Protein AF-A0A1U7Z582-F1 (afdb_monomer_lite)

Organism: Nelumbo nucifera (NCBI:txid4432)

Radius of gyration: 23.49 Å; chains: 1; bounding box: 42×79×48 Å

Foldseek 3Di:
DVVVVVVVVVVVVVVVVVVVVVVPPDPPLQVVLVVVVVVVVVVDAAAEAEAADVLLVVLLVVVVQWAADPPDQWRQDPNWIWGWTDGLNGTYTYTYDPDPVVCVVVVHDYDDQFFDQAPVPPDPDDGRCVPRVNVSSNVSSVVVSVVRNPDD

Secondary structure (DSSP, 8-state):
-HHHHHHHHHHHHHHHHHHHHHT----HHHHHHHHHHHHHHHH---EEEEE-SHHHHHHHHHT--EEE-SS-SEEEETTEEEEEEEETTEEEEEEE-S-THHHHTTT--B-------S-TT--SSS-THHHHHHHHHHHHHHHHHHHHHH--

Sequence (152 aa):
MAMKKIASSVVVALLSSLVVVCTSATPLKRRRSLGIIGQLNHEGPYLGLLTVYPPEEEAFFATGAFEPHPRHPFIDLSGRRFRIGKIHGKRVVYVRCGIGMTSLSNGFPVIVIRGLSDLAGGQTGRNTVQLFGPLAALNTAKVVIGFIKSLP

InterPro domains:
  IPR035994 Nucleoside phosphorylase superfamily [G3DSA:3.40.50.1580] (102-152)
  IPR035994 Nucleoside phosphorylase superfamily [SSF53167] (45-104)

Structure (mmCIF, N/CA/C/O backbone):
data_AF-A0A1U7Z582-F1
#
_entry.id   AF-A0A1U7Z582-F1
#
loop_
_atom_site.group_PDB
_atom_site.id
_atom_site.type_symbol
_atom_site.label_atom_id
_atom_site.label_alt_id
_atom_site.label_comp_id
_atom_site.label_asym_id
_atom_site.label_entity_id
_atom_site.label_seq_id
_atom_site.pdbx_PDB_ins_code
_atom_site.Cartn_x
_atom_site.Cartn_y
_atom_site.Cartn_z
_atom_site.occupancy
_atom_site.B_iso_or_equiv
_atom_site.auth_seq_id
_atom_site.auth_comp_id
_atom_site.auth_asym_id
_atom_site.auth_atom_id
_atom_site.pdbx_PDB_model_num
ATOM 1 N N . MET A 1 1 ? -8.034 64.529 22.454 1.00 56.53 1 MET A N 1
ATOM 2 C CA . MET A 1 1 ? -7.075 63.800 21.581 1.00 56.53 1 MET A CA 1
ATOM 3 C C . MET A 1 1 ? -6.833 62.349 22.028 1.00 56.53 1 MET A C 1
ATOM 5 O O . MET A 1 1 ? -6.785 61.474 21.173 1.00 56.53 1 MET A O 1
ATOM 9 N N . ALA A 1 2 ? -6.737 62.064 23.337 1.00 56.84 2 ALA A N 1
ATOM 10 C CA . ALA A 1 2 ? -6.463 60.722 23.879 1.00 56.84 2 ALA A CA 1
ATOM 11 C C . ALA A 1 2 ? -7.530 59.643 23.567 1.00 56.84 2 ALA A C 1
ATOM 13 O O . ALA A 1 2 ? -7.176 58.552 23.134 1.00 56.84 2 ALA A O 1
ATOM 14 N N . MET A 1 3 ? -8.829 59.951 23.679 1.00 52.28 3 MET A N 1
ATOM 15 C CA . MET A 1 3 ? -9.909 58.972 23.430 1.00 52.28 3 MET A CA 1
ATOM 16 C C . MET A 1 3 ? -9.948 58.438 21.986 1.00 52.28 3 MET A C 1
ATOM 18 O O . MET A 1 3 ? -10.260 57.272 21.766 1.00 52.28 3 MET A O 1
ATOM 22 N N . LYS A 1 4 ? -9.572 59.261 20.996 1.00 53.31 4 LYS A N 1
ATOM 23 C CA . LYS A 1 4 ? -9.564 58.869 19.575 1.00 53.31 4 LYS A CA 1
ATOM 24 C C . LYS A 1 4 ? -8.434 57.876 19.261 1.00 53.31 4 LYS A C 1
ATOM 26 O O . LYS A 1 4 ? -8.629 56.968 18.463 1.00 53.31 4 LYS A O 1
ATOM 31 N N . LYS A 1 5 ? -7.285 58.003 19.944 1.00 54.12 5 LYS A N 1
ATOM 32 C CA . LYS A 1 5 ? -6.171 57.039 19.858 1.00 54.12 5 LYS A CA 1
ATOM 33 C C . LYS A 1 5 ? -6.538 55.690 20.479 1.00 54.12 5 LYS A C 1
ATOM 35 O O . LYS A 1 5 ? -6.225 54.663 19.895 1.00 54.12 5 LYS A O 1
ATOM 40 N N . ILE A 1 6 ? -7.241 55.693 21.614 1.00 60.22 6 ILE A N 1
ATOM 41 C CA . ILE A 1 6 ? -7.676 54.462 22.294 1.00 60.22 6 ILE A CA 1
ATOM 42 C C . ILE A 1 6 ? -8.678 53.692 21.423 1.00 60.22 6 ILE A C 1
ATOM 44 O O . ILE A 1 6 ? -8.512 52.493 21.223 1.00 60.22 6 ILE A O 1
ATOM 48 N N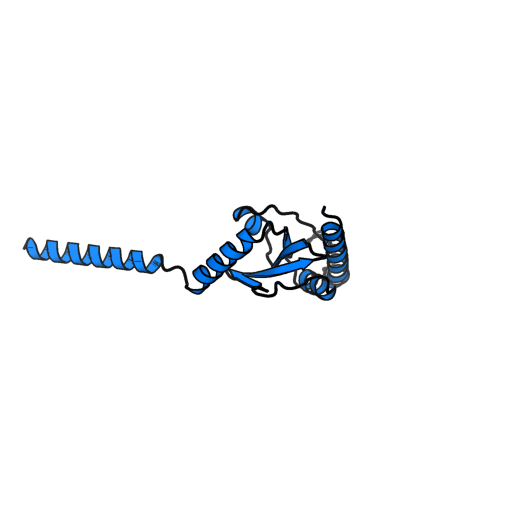 . ALA A 1 7 ? -9.655 54.385 20.829 1.00 63.69 7 ALA A N 1
ATOM 49 C CA . ALA A 1 7 ? -10.614 53.769 19.912 1.00 63.69 7 ALA A CA 1
ATOM 50 C C . ALA A 1 7 ? -9.931 53.136 18.685 1.00 63.69 7 ALA A C 1
ATOM 52 O O . ALA A 1 7 ? -10.230 51.994 18.342 1.00 63.69 7 ALA A O 1
ATOM 53 N N . SER A 1 8 ? -8.964 53.823 18.063 1.00 61.25 8 SER A N 1
ATOM 54 C CA . SER A 1 8 ? -8.201 53.257 16.941 1.00 61.25 8 SER A CA 1
ATOM 55 C C . SER A 1 8 ? -7.344 52.055 17.347 1.00 61.25 8 SER A C 1
ATOM 57 O O . SER A 1 8 ? -7.317 51.075 16.610 1.00 61.25 8 SER A O 1
ATOM 59 N N . SER A 1 9 ? -6.693 52.075 18.515 1.00 60.84 9 SER A N 1
ATOM 60 C CA . SER A 1 9 ? -5.895 50.934 18.990 1.00 60.84 9 SER A CA 1
ATOM 61 C C . SER A 1 9 ? -6.74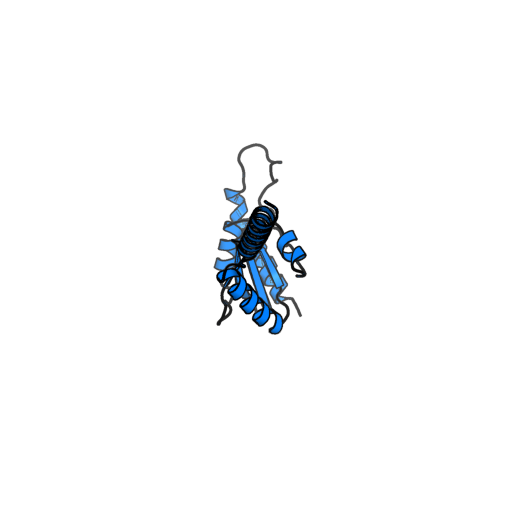8 49.701 19.291 1.00 60.84 9 SER A C 1
ATOM 63 O O . SER A 1 9 ? -6.344 48.587 18.968 1.00 60.84 9 SER A O 1
ATOM 65 N N . VAL A 1 10 ? -7.946 49.888 19.855 1.00 69.00 10 VAL A N 1
ATOM 66 C CA . VAL A 1 10 ? -8.895 48.791 20.110 1.00 69.00 10 VAL A CA 1
ATOM 67 C C . VAL A 1 10 ? -9.419 48.209 18.797 1.00 69.00 10 VAL A C 1
ATOM 69 O O . VAL A 1 10 ? -9.465 46.992 18.647 1.00 69.00 10 VAL A O 1
ATOM 72 N N . VAL A 1 11 ? -9.738 49.051 17.810 1.00 69.25 11 VAL A N 1
ATOM 73 C CA . VAL A 1 11 ? -10.172 48.595 16.479 1.00 69.25 11 VAL A CA 1
ATOM 74 C C . VAL A 1 11 ? -9.060 47.823 15.762 1.00 69.25 11 VAL A C 1
ATOM 76 O O . VAL A 1 11 ? -9.329 46.770 15.190 1.00 69.25 11 VAL A O 1
ATOM 79 N N . VAL A 1 12 ? -7.805 48.280 15.839 1.00 68.69 12 VAL A N 1
ATOM 80 C CA . VAL A 1 12 ? -6.652 47.567 15.259 1.00 68.69 12 VAL A CA 1
ATOM 81 C C . VAL A 1 12 ? -6.405 46.228 15.963 1.00 68.69 12 VAL A C 1
ATOM 83 O O . VAL A 1 12 ? -6.134 45.241 15.285 1.00 68.69 12 VAL A O 1
ATOM 86 N N . ALA A 1 13 ? -6.556 46.155 17.291 1.00 68.12 13 ALA A N 1
ATOM 87 C CA . ALA A 1 13 ? -6.433 44.908 18.053 1.00 68.12 13 ALA A CA 1
ATOM 88 C C . ALA A 1 13 ? -7.580 43.913 17.767 1.00 68.12 13 ALA A C 1
ATOM 90 O O . ALA A 1 13 ? -7.375 42.699 17.706 1.00 68.12 13 ALA A O 1
ATOM 91 N N . LEU A 1 14 ? -8.796 44.415 17.540 1.00 66.38 14 LEU A N 1
ATOM 92 C CA . LEU A 1 14 ? -9.937 43.592 17.140 1.00 66.38 14 LEU A CA 1
ATOM 93 C C . LEU A 1 14 ? -9.783 43.084 15.700 1.00 66.38 14 LEU A C 1
ATOM 95 O O . LEU A 1 14 ? -10.023 41.910 15.443 1.00 66.38 14 LEU A O 1
ATOM 99 N N . LEU A 1 15 ? -9.307 43.920 14.774 1.00 62.12 15 LEU A N 1
ATOM 100 C CA . LEU A 1 15 ? -9.023 43.511 13.396 1.00 62.12 15 LEU A CA 1
ATOM 101 C C . LEU A 1 15 ? -7.869 42.505 13.320 1.00 62.12 15 LEU A C 1
ATOM 103 O O . LEU A 1 15 ? -7.970 41.525 12.586 1.00 62.12 15 LEU A O 1
ATOM 107 N N . SER A 1 16 ? -6.797 42.696 14.094 1.00 61.91 16 SER A N 1
ATOM 108 C CA . SER A 1 16 ? -5.674 41.754 14.122 1.00 61.91 16 SER A CA 1
ATOM 109 C C . SER A 1 16 ? -6.070 40.407 14.730 1.00 61.91 16 SER A C 1
ATOM 111 O O . SER A 1 16 ? -5.709 39.369 14.176 1.00 61.91 16 SER A O 1
ATOM 113 N N . SER A 1 17 ? -6.882 40.396 15.794 1.00 59.50 17 SER A N 1
ATOM 114 C CA . SER A 1 17 ? -7.411 39.147 16.360 1.00 59.50 17 SER A CA 1
ATOM 115 C C . SER A 1 17 ? -8.371 38.430 15.401 1.00 59.50 17 SER A C 1
ATOM 117 O O . SER A 1 17 ? -8.297 37.208 15.272 1.00 59.50 17 SER A O 1
ATOM 119 N N . LEU A 1 18 ? -9.190 39.163 14.637 1.00 55.84 18 LEU A N 1
ATOM 120 C CA . LEU A 1 18 ? -10.076 38.588 13.620 1.00 55.84 18 LEU A CA 1
ATOM 121 C C . LEU A 1 18 ? -9.297 37.958 12.448 1.00 55.84 18 LEU A C 1
ATOM 123 O O . LEU A 1 18 ? -9.669 36.889 11.963 1.00 55.84 18 LEU A O 1
ATOM 127 N N . VAL A 1 19 ? -8.179 38.565 12.032 1.00 56.41 19 VAL A N 1
ATOM 128 C CA . VAL A 1 19 ? -7.286 38.008 10.996 1.00 56.41 19 VAL A CA 1
ATOM 129 C C . VAL A 1 19 ? -6.612 36.710 11.469 1.00 56.41 19 VAL A C 1
ATOM 131 O O . VAL A 1 19 ? -6.476 35.777 10.676 1.00 56.41 19 VAL A O 1
ATOM 134 N N . VAL A 1 20 ? -6.254 36.598 12.755 1.00 54.06 20 VAL A N 1
ATOM 135 C CA . VAL A 1 20 ? -5.691 35.358 13.334 1.00 54.06 20 VAL A CA 1
ATOM 136 C C . VAL A 1 20 ? -6.722 34.221 13.388 1.00 54.06 20 VAL A C 1
ATOM 138 O O . VAL A 1 20 ? -6.377 33.056 13.193 1.00 54.06 20 VAL A O 1
ATOM 141 N N . VAL A 1 21 ? -8.008 34.521 13.589 1.00 52.06 21 VAL A N 1
ATOM 142 C CA . VAL A 1 21 ? -9.063 33.490 13.592 1.00 52.06 21 VAL A CA 1
ATOM 143 C C . VAL A 1 21 ? -9.274 32.896 12.191 1.00 52.06 21 VAL A C 1
ATOM 145 O O . VAL A 1 21 ? -9.482 31.688 12.060 1.00 52.06 21 VAL A O 1
ATOM 148 N N . CYS A 1 22 ? -9.125 33.693 11.129 1.00 47.66 22 CYS A N 1
ATOM 149 C CA . CYS A 1 22 ? -9.296 33.226 9.749 1.00 47.66 22 CYS A CA 1
ATOM 150 C C . CYS A 1 22 ? -8.210 32.242 9.271 1.00 47.66 22 CYS A C 1
ATOM 152 O O . CYS A 1 22 ? -8.468 31.452 8.363 1.00 47.66 22 CYS A O 1
ATOM 154 N N . THR A 1 23 ? -7.018 32.225 9.878 1.00 50.19 23 THR A N 1
ATOM 155 C CA . THR A 1 23 ? -5.911 31.342 9.454 1.00 50.19 23 THR A CA 1
ATOM 156 C C . THR A 1 23 ? -5.940 29.948 10.088 1.00 50.19 23 THR A C 1
ATOM 158 O O . THR A 1 23 ? -5.224 29.056 9.636 1.00 50.19 23 THR A O 1
ATOM 161 N N . SER A 1 24 ? -6.802 29.709 11.083 1.00 53.56 24 SER A N 1
ATOM 162 C CA . SER A 1 24 ? -6.895 28.421 11.795 1.00 53.56 24 SER A CA 1
ATOM 163 C C . SER A 1 24 ? -8.124 27.576 11.429 1.00 53.56 24 SER A C 1
ATOM 165 O O . SER A 1 24 ? -8.342 26.500 12.000 1.00 53.56 24 SER A O 1
ATOM 167 N N . ALA A 1 25 ? -8.914 28.007 10.439 1.00 50.06 25 ALA A N 1
ATOM 168 C CA . ALA A 1 25 ? -10.057 27.247 9.950 1.00 50.06 25 ALA A CA 1
ATOM 169 C C . ALA A 1 25 ? -9.593 25.934 9.296 1.00 50.06 25 ALA A C 1
ATOM 171 O O . ALA A 1 25 ? -9.216 25.871 8.127 1.00 50.06 25 ALA A O 1
ATOM 172 N N . THR A 1 26 ? -9.627 24.846 10.067 1.00 58.59 26 THR A N 1
ATOM 173 C CA . THR A 1 26 ? -9.459 23.498 9.522 1.00 58.59 26 THR A CA 1
ATOM 174 C C . THR A 1 26 ? -10.590 23.237 8.526 1.00 58.59 26 THR A C 1
ATOM 176 O O . THR A 1 26 ? -11.757 23.298 8.920 1.00 58.59 26 THR A O 1
ATOM 179 N N . PRO A 1 27 ? -10.292 22.928 7.248 1.00 74.62 27 PRO A N 1
ATOM 180 C CA . PRO A 1 27 ? -11.334 22.676 6.262 1.00 74.62 27 PRO A CA 1
ATOM 181 C C . PRO A 1 27 ? -12.278 21.577 6.759 1.00 74.62 27 PRO A C 1
ATOM 183 O O . PRO A 1 27 ? -11.811 20.563 7.285 1.00 74.62 27 PRO A O 1
ATOM 186 N N . LEU A 1 28 ? -13.591 21.728 6.560 1.00 72.31 28 LEU A N 1
ATOM 187 C CA . LEU A 1 28 ? -14.601 20.746 6.991 1.00 72.31 28 LEU A CA 1
ATOM 188 C C . LEU A 1 28 ? -14.267 19.319 6.515 1.00 72.31 28 LEU A C 1
ATOM 190 O O . LEU A 1 28 ? -14.422 18.351 7.259 1.00 72.31 28 LEU A O 1
ATOM 194 N N . LYS A 1 29 ? -13.708 19.200 5.301 1.00 76.62 29 LYS A N 1
ATOM 195 C CA . LYS A 1 29 ? -13.190 17.939 4.748 1.00 76.62 29 LYS A CA 1
ATOM 196 C C . LYS A 1 29 ? -12.106 17.314 5.630 1.00 76.62 29 LYS A C 1
ATOM 198 O O . LYS A 1 29 ? -12.172 16.126 5.910 1.00 76.62 29 LYS A O 1
ATOM 203 N N . ARG A 1 30 ? -11.153 18.112 6.127 1.00 76.00 30 ARG A N 1
ATOM 204 C CA . ARG A 1 30 ? -10.081 17.644 7.018 1.00 76.00 30 ARG A CA 1
ATOM 205 C C . ARG A 1 30 ? -10.644 17.151 8.350 1.00 76.00 30 ARG A C 1
ATOM 207 O O . ARG A 1 30 ? -10.238 16.088 8.800 1.00 76.00 30 ARG A O 1
ATOM 214 N N . ARG A 1 31 ? -11.601 17.869 8.953 1.00 81.62 31 ARG A N 1
ATOM 215 C CA . ARG A 1 31 ? -12.266 17.424 10.195 1.00 81.62 31 ARG A CA 1
ATOM 216 C C . ARG A 1 31 ? -12.991 16.093 10.009 1.00 81.62 31 ARG A C 1
ATOM 218 O O . ARG A 1 31 ? -12.844 15.204 10.841 1.00 81.62 31 ARG A O 1
ATOM 225 N N . ARG A 1 32 ? -13.714 15.931 8.896 1.00 86.06 32 ARG A N 1
ATOM 226 C CA . ARG A 1 32 ? -14.377 14.665 8.553 1.00 86.06 32 ARG A CA 1
ATOM 227 C C . ARG A 1 32 ? -13.367 13.527 8.393 1.00 86.06 32 ARG A C 1
ATOM 229 O O . ARG A 1 32 ? -13.558 12.483 9.005 1.00 86.06 32 ARG A O 1
ATOM 236 N N . SER A 1 33 ? -12.287 13.738 7.636 1.00 84.94 33 SER A N 1
ATOM 237 C CA . SER A 1 33 ? -11.226 12.735 7.467 1.00 84.94 33 SER A CA 1
ATOM 238 C C . SER A 1 33 ? -10.603 12.336 8.808 1.00 84.94 33 SER A C 1
ATOM 240 O O . SER A 1 33 ? -10.433 11.151 9.061 1.00 84.94 33 SER A O 1
ATOM 242 N N . LEU A 1 34 ? -10.336 13.298 9.699 1.00 82.94 34 LEU A N 1
ATOM 243 C CA . LEU A 1 34 ? -9.813 13.025 11.044 1.00 82.94 34 LEU A CA 1
ATOM 244 C C . LEU A 1 34 ? -10.797 12.226 11.912 1.00 82.94 34 LEU A C 1
ATOM 246 O O . LEU A 1 34 ? -10.372 11.325 12.628 1.00 82.94 34 LEU A O 1
ATOM 250 N N . GLY A 1 35 ? -12.101 12.502 11.818 1.00 87.31 35 GLY A N 1
ATOM 251 C CA . GLY A 1 35 ? -13.128 11.721 12.514 1.00 87.31 35 GLY A CA 1
ATOM 252 C C . GLY A 1 35 ? -13.178 10.264 12.047 1.00 87.31 35 GLY A C 1
ATOM 253 O O . GLY A 1 35 ? -13.246 9.357 12.873 1.00 87.31 35 GLY A O 1
ATOM 254 N N . ILE A 1 36 ? -13.076 10.028 10.734 1.00 88.81 36 ILE A N 1
ATOM 255 C CA . ILE A 1 36 ? -13.015 8.668 10.176 1.00 88.81 36 ILE A CA 1
ATOM 256 C C . ILE A 1 36 ? -11.720 7.966 10.610 1.00 88.81 36 ILE A C 1
ATOM 258 O O . ILE A 1 36 ? -11.765 6.808 11.009 1.00 88.81 36 ILE A O 1
ATOM 262 N N . ILE A 1 37 ? -10.578 8.660 10.592 1.00 85.56 37 ILE A N 1
ATOM 263 C CA . ILE A 1 37 ? -9.300 8.110 11.077 1.00 85.56 37 ILE A CA 1
ATOM 264 C C . ILE A 1 37 ? -9.413 7.692 12.546 1.00 85.56 37 ILE A C 1
ATOM 266 O O . ILE A 1 37 ? -8.973 6.602 12.895 1.00 85.56 37 ILE A O 1
ATOM 270 N N . GLY A 1 38 ? -10.052 8.510 13.387 1.00 84.88 38 GLY A N 1
ATOM 271 C CA . GLY A 1 38 ? -10.337 8.150 14.776 1.00 84.88 38 GLY A CA 1
ATOM 272 C C . GLY A 1 38 ? -11.130 6.846 14.880 1.00 84.88 38 GLY A C 1
ATOM 273 O O . GLY A 1 38 ? -10.725 5.947 15.607 1.00 84.88 38 GLY A O 1
ATOM 274 N N . GLN A 1 39 ? -12.201 6.701 14.091 1.00 88.69 39 GLN A N 1
ATOM 275 C CA . GLN A 1 39 ? -12.993 5.463 14.045 1.00 88.69 39 GLN A CA 1
ATOM 276 C C . GLN A 1 39 ? -12.149 4.250 13.633 1.00 88.69 39 GLN A C 1
ATOM 278 O O . GLN A 1 39 ? -12.206 3.221 14.298 1.00 88.69 39 GLN A O 1
ATOM 283 N N . LEU A 1 40 ? -11.342 4.374 12.577 1.00 86.81 40 LEU A N 1
ATOM 284 C CA . LEU A 1 40 ? -10.498 3.281 12.085 1.00 86.81 40 LEU A CA 1
ATOM 285 C C . LEU A 1 40 ? -9.412 2.889 13.089 1.00 86.81 40 LEU A C 1
ATOM 287 O O . LEU A 1 40 ? -9.165 1.704 13.280 1.00 86.81 40 LEU A O 1
ATOM 291 N N . ASN A 1 41 ? -8.806 3.855 13.781 1.00 83.12 41 ASN A N 1
ATOM 292 C CA . ASN A 1 41 ? -7.789 3.579 14.798 1.00 83.12 41 ASN A CA 1
ATOM 293 C C . ASN A 1 41 ? -8.335 2.728 15.961 1.00 83.12 41 ASN A C 1
ATOM 295 O O . ASN A 1 41 ? -7.571 1.989 16.579 1.00 83.12 41 ASN A O 1
ATOM 299 N N . HIS A 1 42 ? -9.645 2.780 16.232 1.00 87.12 42 HIS A N 1
ATOM 300 C CA . HIS A 1 42 ? -10.297 1.910 17.217 1.00 87.12 42 HIS A CA 1
ATOM 301 C C . HIS A 1 42 ? -10.566 0.482 16.706 1.00 87.12 42 HIS A C 1
ATOM 303 O O . HIS A 1 42 ? -10.745 -0.421 17.518 1.00 87.12 42 HIS A O 1
ATOM 309 N N . GLU A 1 43 ? -10.581 0.243 15.390 1.00 86.62 43 GLU A N 1
ATOM 310 C CA . GLU A 1 43 ? -10.809 -1.093 14.806 1.00 86.62 43 GLU A CA 1
ATOM 311 C C . GLU A 1 43 ? -9.558 -1.993 14.850 1.00 86.62 43 GLU A C 1
ATOM 313 O O . GLU A 1 43 ? -9.644 -3.210 14.651 1.00 86.62 43 GLU A O 1
ATOM 318 N N . GLY A 1 44 ? -8.392 -1.411 15.129 1.00 75.75 44 GLY A N 1
ATOM 319 C CA . GLY A 1 44 ? -7.146 -2.126 15.374 1.00 75.75 44 GLY A CA 1
ATOM 320 C C . GLY A 1 44 ? -6.007 -1.679 14.462 1.00 75.75 44 GLY A C 1
ATOM 321 O O . GLY A 1 44 ? -6.178 -0.795 13.625 1.00 75.75 44 GLY A O 1
ATOM 322 N N . PRO A 1 45 ? -4.820 -2.288 14.609 1.00 82.19 45 PRO A N 1
ATOM 323 C CA . PRO A 1 45 ? -3.665 -1.893 13.825 1.00 82.19 45 PRO A CA 1
ATOM 324 C C . PRO A 1 45 ? -3.906 -2.185 12.343 1.00 82.19 45 PRO A C 1
ATOM 326 O O . PRO A 1 45 ? -4.469 -3.223 11.974 1.00 82.19 45 PRO A O 1
ATOM 329 N N . TYR A 1 46 ? -3.458 -1.248 11.515 1.00 84.44 46 TYR A N 1
ATOM 330 C CA . TYR A 1 46 ? -3.438 -1.353 10.066 1.00 84.44 46 TYR A CA 1
ATOM 331 C C . TYR A 1 46 ? -1.990 -1.427 9.593 1.00 84.44 46 TYR A C 1
ATOM 333 O O . TYR A 1 46 ? -1.143 -0.659 10.051 1.00 84.44 46 TYR A O 1
ATOM 341 N N . LEU A 1 47 ? -1.717 -2.317 8.641 1.00 85.88 47 LEU A N 1
ATOM 342 C CA . LEU A 1 47 ? -0.441 -2.324 7.937 1.00 85.88 47 LEU A CA 1
ATOM 343 C C . LEU A 1 47 ? -0.469 -1.280 6.812 1.00 85.88 47 LEU A C 1
ATOM 345 O O . LEU A 1 47 ? -1.348 -1.310 5.949 1.00 85.88 47 LEU A O 1
ATOM 349 N N . GLY A 1 48 ? 0.492 -0.357 6.814 1.00 81.31 48 GLY A N 1
ATOM 350 C CA . GLY A 1 48 ? 0.639 0.641 5.757 1.00 81.31 48 GLY A CA 1
ATOM 351 C C . GLY A 1 48 ? 1.328 0.065 4.519 1.00 81.31 48 GLY A C 1
ATOM 352 O O . GLY A 1 48 ? 2.468 -0.383 4.605 1.00 81.31 48 GLY A O 1
ATOM 353 N N . LEU A 1 49 ? 0.662 0.123 3.366 1.00 81.94 49 LEU A N 1
ATOM 354 C CA . LEU A 1 49 ? 1.209 -0.220 2.053 1.00 81.94 49 LEU A CA 1
ATOM 355 C C . LEU A 1 49 ? 1.420 1.057 1.245 1.00 81.94 49 LEU A C 1
ATOM 357 O O . LEU A 1 49 ? 0.474 1.806 1.004 1.00 81.94 49 LEU A O 1
ATOM 361 N N . LEU A 1 50 ? 2.661 1.306 0.833 1.00 81.88 50 LEU A N 1
ATOM 362 C CA . LEU A 1 50 ? 3.034 2.505 0.095 1.00 81.88 50 LEU A CA 1
ATOM 363 C C . LEU A 1 50 ? 3.552 2.126 -1.289 1.00 81.88 50 LEU A C 1
ATOM 365 O O . LEU A 1 50 ? 4.449 1.297 -1.406 1.00 81.88 50 LEU A O 1
ATOM 369 N N . THR A 1 51 ? 3.025 2.780 -2.319 1.00 78.69 51 THR A N 1
ATOM 370 C CA . THR A 1 51 ? 3.571 2.736 -3.683 1.00 78.69 51 THR A CA 1
ATOM 371 C C . THR A 1 51 ? 3.989 4.132 -4.122 1.00 78.69 51 THR A C 1
ATOM 373 O O . THR A 1 51 ? 3.428 5.133 -3.666 1.00 78.69 51 THR A O 1
ATOM 376 N N . VAL A 1 52 ? 4.940 4.213 -5.046 1.00 77.69 52 VAL A N 1
ATOM 377 C CA . VAL A 1 52 ? 5.366 5.481 -5.650 1.00 77.69 52 VAL A CA 1
ATOM 378 C C . VAL A 1 52 ? 4.983 5.579 -7.128 1.00 77.69 52 VAL A C 1
ATOM 380 O O . VAL A 1 52 ? 4.942 6.687 -7.664 1.00 77.69 52 VAL A O 1
ATOM 383 N N . TYR A 1 53 ? 4.678 4.451 -7.780 1.00 77.50 53 TYR A N 1
ATOM 384 C CA . TYR A 1 53 ? 4.646 4.340 -9.236 1.00 77.50 53 TYR A CA 1
ATOM 385 C C . TYR A 1 53 ? 3.297 3.792 -9.745 1.00 77.50 53 TYR A C 1
ATOM 387 O O . TYR A 1 53 ? 2.854 2.752 -9.271 1.00 77.50 53 TYR A O 1
ATOM 395 N N . PRO A 1 54 ? 2.611 4.445 -10.708 1.00 83.88 54 PRO A N 1
ATOM 396 C CA . PRO A 1 54 ? 1.283 4.003 -11.149 1.00 83.88 54 PRO A CA 1
ATOM 397 C C . PRO A 1 54 ? 1.211 2.547 -11.648 1.00 83.88 54 PRO A C 1
ATOM 399 O O . PRO A 1 54 ? 0.284 1.856 -11.236 1.00 83.88 54 PRO A O 1
ATOM 402 N N . PRO A 1 55 ? 2.189 2.018 -12.412 1.00 83.81 55 PRO A N 1
ATOM 403 C CA . PRO A 1 55 ? 2.207 0.594 -12.761 1.00 83.81 55 PRO A CA 1
ATOM 404 C C . PRO A 1 55 ? 2.267 -0.369 -11.567 1.00 83.81 55 PRO A C 1
ATOM 406 O O . PRO A 1 55 ? 1.751 -1.478 -11.660 1.00 83.81 55 PRO A O 1
ATOM 409 N N . GLU A 1 56 ? 2.853 0.030 -10.432 1.00 82.19 56 GLU A N 1
ATOM 410 C CA . GLU A 1 56 ? 2.777 -0.757 -9.190 1.00 82.19 56 GLU A CA 1
ATOM 411 C C . GLU A 1 56 ? 1.355 -0.752 -8.618 1.00 82.19 56 GLU A C 1
ATOM 413 O O . GLU A 1 56 ? 0.880 -1.789 -8.157 1.00 82.19 56 GLU A O 1
ATOM 418 N N . GLU A 1 57 ? 0.664 0.395 -8.667 1.00 85.81 57 GLU A N 1
ATOM 419 C CA . GLU A 1 57 ? -0.743 0.511 -8.260 1.00 85.81 57 GLU A CA 1
ATOM 420 C C . GLU A 1 57 ? -1.649 -0.369 -9.119 1.00 85.81 57 GLU A C 1
ATOM 422 O O . GLU A 1 57 ? -2.427 -1.164 -8.588 1.00 85.81 57 GLU A O 1
ATOM 427 N N . GLU A 1 58 ? -1.505 -0.276 -10.437 1.00 88.25 58 GLU A N 1
ATOM 428 C CA . GLU A 1 58 ? -2.271 -1.070 -11.393 1.00 88.25 58 GLU A CA 1
ATOM 429 C C . GLU A 1 58 ? -2.007 -2.566 -11.221 1.00 88.25 58 GLU A C 1
ATOM 431 O O . GLU A 1 58 ? -2.956 -3.335 -11.068 1.00 88.25 58 GLU A O 1
ATOM 436 N N . ALA A 1 59 ? -0.737 -2.983 -11.160 1.00 86.69 59 ALA A N 1
ATOM 437 C CA . ALA A 1 59 ? -0.379 -4.385 -10.970 1.00 86.69 59 ALA A CA 1
ATOM 438 C C . ALA A 1 59 ? -0.915 -4.938 -9.644 1.00 86.69 59 ALA A C 1
ATOM 440 O O . ALA A 1 59 ? -1.403 -6.066 -9.604 1.00 86.69 59 ALA A O 1
ATOM 441 N N . PHE A 1 60 ? -0.859 -4.146 -8.568 1.00 89.88 60 PHE A N 1
ATOM 442 C CA . PHE A 1 60 ? -1.381 -4.544 -7.267 1.00 89.88 60 PHE A CA 1
ATO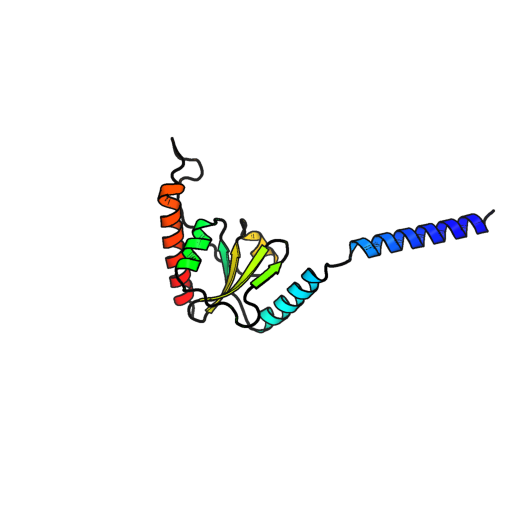M 443 C C . PHE A 1 60 ? -2.900 -4.742 -7.299 1.00 89.88 60 PHE A C 1
ATOM 445 O O . PHE A 1 60 ? -3.383 -5.800 -6.895 1.00 89.88 60 PHE A O 1
ATOM 452 N N . PHE A 1 61 ? -3.669 -3.773 -7.805 1.00 91.75 61 PHE A N 1
ATOM 453 C CA . PHE A 1 61 ? -5.129 -3.897 -7.834 1.00 91.75 61 PHE A CA 1
ATOM 454 C C . PHE A 1 61 ? -5.621 -4.939 -8.844 1.00 91.75 61 PHE A C 1
ATOM 456 O O . PHE A 1 61 ? -6.625 -5.600 -8.579 1.00 91.75 61 PHE A O 1
ATOM 463 N N . ALA A 1 62 ? -4.888 -5.166 -9.938 1.00 92.75 62 ALA A N 1
ATOM 464 C CA . ALA A 1 62 ? -5.188 -6.223 -10.902 1.00 92.75 62 ALA A CA 1
ATOM 465 C C . ALA A 1 62 ? -5.116 -7.638 -10.297 1.00 92.75 62 ALA A C 1
ATOM 467 O O . ALA A 1 62 ? -5.718 -8.560 -10.840 1.00 92.75 62 ALA A O 1
ATOM 468 N N . THR A 1 63 ? -4.430 -7.826 -9.161 1.00 92.81 63 THR A N 1
ATOM 469 C CA . THR A 1 63 ? -4.410 -9.124 -8.463 1.00 92.81 63 THR A CA 1
ATOM 470 C C . THR A 1 63 ? -5.760 -9.525 -7.866 1.00 92.81 63 THR A C 1
ATOM 472 O O . THR A 1 63 ? -5.948 -10.695 -7.543 1.00 92.81 63 THR A O 1
ATOM 475 N N . GLY A 1 64 ? -6.679 -8.575 -7.655 1.00 94.38 64 GLY A N 1
ATOM 476 C CA . GLY A 1 64 ? -7.954 -8.823 -6.974 1.00 94.38 64 GLY A CA 1
ATOM 477 C C . GLY A 1 64 ? -7.833 -9.152 -5.479 1.00 94.38 64 GLY A C 1
ATOM 478 O O . GLY A 1 64 ? -8.836 -9.461 -4.847 1.00 94.38 64 GLY A O 1
ATOM 479 N N . ALA A 1 65 ? -6.634 -9.073 -4.890 1.00 93.81 65 ALA A N 1
ATOM 480 C CA . ALA A 1 65 ? -6.396 -9.463 -3.498 1.00 93.81 65 ALA A CA 1
ATOM 481 C C . ALA A 1 65 ? -6.864 -8.426 -2.458 1.00 93.81 65 ALA A C 1
ATOM 483 O O . ALA A 1 65 ? -6.889 -8.721 -1.264 1.00 93.81 65 ALA A O 1
ATOM 484 N N . PHE A 1 66 ? -7.178 -7.201 -2.891 1.00 95.81 66 PHE A N 1
ATOM 485 C CA . PHE A 1 66 ? -7.583 -6.108 -2.011 1.00 95.81 66 PHE A CA 1
ATOM 486 C C . PHE A 1 66 ? -9.104 -6.068 -1.849 1.00 95.81 66 PHE A C 1
ATOM 488 O O . PHE A 1 66 ? -9.830 -5.768 -2.795 1.00 95.81 66 PHE A O 1
ATOM 495 N N . GLU A 1 67 ? -9.573 -6.291 -0.627 1.00 96.88 67 GLU A N 1
ATOM 496 C CA . GLU A 1 67 ? -10.976 -6.206 -0.226 1.00 96.88 67 GLU A CA 1
ATOM 497 C C . GLU A 1 67 ? -11.254 -4.821 0.390 1.00 96.88 67 GLU A C 1
ATOM 499 O O . GLU A 1 67 ? -10.777 -4.544 1.496 1.00 96.88 67 GLU A O 1
ATOM 504 N N . PRO A 1 68 ? -12.001 -3.917 -0.273 1.00 96.88 68 PRO A N 1
ATOM 505 C CA . PRO A 1 68 ? -12.263 -2.582 0.262 1.00 96.88 68 PRO A CA 1
ATOM 506 C C . PRO A 1 68 ? -13.069 -2.614 1.565 1.00 96.88 68 PRO A C 1
ATOM 508 O O . PRO A 1 68 ? -13.988 -3.415 1.733 1.00 96.88 68 PRO A O 1
ATOM 511 N N . HIS A 1 69 ? -12.769 -1.694 2.482 1.00 95.25 69 HIS A N 1
ATOM 512 C CA . HIS A 1 69 ? -13.530 -1.551 3.718 1.00 95.25 69 HIS A CA 1
ATOM 513 C C . HIS A 1 69 ? -14.986 -1.139 3.414 1.00 95.25 69 HIS A C 1
ATOM 515 O O . HIS A 1 69 ? -15.199 -0.168 2.684 1.00 95.25 69 HIS A O 1
ATOM 521 N N . PRO A 1 70 ? -16.004 -1.804 3.997 1.00 94.50 70 PRO A N 1
ATOM 522 C CA . PRO A 1 70 ? -17.399 -1.659 3.568 1.00 94.50 70 PRO A CA 1
ATOM 523 C C . PRO A 1 70 ? -17.985 -0.267 3.825 1.00 94.50 70 PRO A C 1
ATOM 525 O O . PRO A 1 70 ? -18.828 0.199 3.066 1.00 94.50 70 PRO A O 1
ATOM 528 N N . ARG A 1 71 ? -17.549 0.411 4.897 1.00 93.62 71 ARG A N 1
ATOM 529 C CA . ARG A 1 71 ? -18.064 1.744 5.272 1.00 93.62 71 ARG A CA 1
ATOM 530 C C . ARG A 1 71 ? -17.186 2.891 4.786 1.00 93.62 71 ARG A C 1
ATOM 532 O O . ARG A 1 71 ? -17.682 3.971 4.496 1.00 93.62 71 ARG A O 1
ATOM 539 N N . HIS A 1 72 ? -15.882 2.646 4.714 1.00 92.44 72 HIS A N 1
ATOM 540 C CA . HIS A 1 72 ? -14.855 3.669 4.494 1.00 92.44 72 HIS A CA 1
ATOM 541 C C . HIS A 1 72 ? -13.807 3.141 3.510 1.00 92.44 72 HIS A C 1
ATOM 543 O O . HIS A 1 72 ? -12.674 2.912 3.916 1.00 92.44 72 HIS A O 1
ATOM 549 N N . PRO A 1 73 ? -14.159 2.888 2.236 1.00 94.50 73 PRO A N 1
ATOM 550 C CA . PRO A 1 73 ? -13.244 2.261 1.276 1.00 94.50 73 PRO A CA 1
ATOM 551 C C . PRO A 1 73 ? -12.016 3.131 0.975 1.00 94.50 73 PRO A C 1
ATOM 553 O O . PRO A 1 73 ? -10.961 2.625 0.591 1.00 94.50 73 PRO A O 1
ATOM 556 N N . PHE A 1 74 ? -12.134 4.448 1.155 1.00 93.56 74 PHE A N 1
ATOM 557 C CA . PHE A 1 74 ? -11.012 5.371 1.088 1.00 93.56 74 PHE A CA 1
ATOM 558 C C . PHE A 1 74 ? -11.249 6.634 1.925 1.00 93.56 74 PHE A C 1
ATOM 560 O O . PHE A 1 74 ? -12.385 7.007 2.216 1.00 93.56 74 PHE A O 1
ATOM 567 N N . ILE A 1 75 ? -10.156 7.317 2.263 1.00 90.69 75 ILE A N 1
ATOM 568 C CA . ILE A 1 75 ? -10.131 8.651 2.863 1.00 90.69 75 ILE A CA 1
ATOM 569 C C . ILE A 1 75 ? -9.176 9.513 2.047 1.00 90.69 75 ILE A C 1
ATOM 571 O O . ILE A 1 75 ? -8.021 9.144 1.834 1.00 90.69 75 ILE A O 1
ATOM 575 N N . ASP A 1 76 ? -9.640 10.689 1.639 1.00 89.06 76 ASP A N 1
ATOM 576 C CA . ASP A 1 76 ? -8.771 11.702 1.052 1.00 89.06 76 ASP A CA 1
ATOM 577 C C . ASP A 1 76 ? -8.248 12.624 2.176 1.00 89.06 76 ASP A C 1
ATOM 579 O O . ASP A 1 76 ? -9.019 13.236 2.927 1.00 89.06 76 ASP A O 1
ATOM 583 N N . LEU A 1 77 ? -6.924 12.706 2.323 1.00 82.38 77 LEU A N 1
ATOM 584 C CA . LEU A 1 77 ? -6.237 13.524 3.328 1.00 82.38 77 LEU A CA 1
ATOM 585 C C . LEU A 1 77 ? -4.968 14.133 2.721 1.00 82.38 77 LEU A C 1
ATOM 587 O O . LEU A 1 77 ? -4.155 13.434 2.122 1.00 82.38 77 LEU A O 1
ATOM 591 N N . SER A 1 78 ? -4.784 15.446 2.888 1.00 81.19 78 SER A N 1
ATOM 592 C CA . SER A 1 78 ? -3.589 16.174 2.421 1.00 81.19 78 SER A CA 1
ATOM 593 C C . SER A 1 78 ? -3.253 15.934 0.938 1.00 81.19 78 SER A C 1
ATOM 595 O O . SER A 1 78 ? -2.092 15.756 0.579 1.00 81.19 78 SER A O 1
ATOM 597 N N . GLY A 1 79 ? -4.281 15.878 0.083 1.00 82.38 79 GLY A N 1
ATOM 598 C CA . GLY A 1 79 ? -4.131 15.657 -1.361 1.00 82.38 79 GLY A CA 1
ATOM 599 C C . GLY A 1 79 ? -3.819 14.212 -1.765 1.00 82.38 79 GLY A C 1
ATOM 600 O O . GLY A 1 79 ? -3.510 13.964 -2.926 1.00 82.38 79 GLY A O 1
ATOM 601 N N . ARG A 1 80 ? -3.889 13.256 -0.833 1.00 83.38 80 ARG A N 1
ATOM 602 C CA . ARG A 1 80 ? -3.625 11.835 -1.083 1.00 83.38 80 ARG A CA 1
ATOM 603 C C . ARG A 1 80 ? -4.846 10.994 -0.749 1.00 83.38 80 ARG A C 1
ATOM 605 O O . ARG A 1 80 ? -5.573 11.311 0.190 1.00 83.38 80 ARG A O 1
ATOM 612 N N . ARG A 1 81 ? -5.023 9.905 -1.495 1.00 88.38 81 ARG A N 1
ATOM 613 C CA . ARG A 1 81 ? -6.065 8.908 -1.257 1.00 88.38 81 ARG A CA 1
ATOM 614 C C . ARG A 1 81 ? -5.490 7.718 -0.504 1.00 88.38 81 ARG A C 1
ATOM 616 O O . ARG A 1 81 ? -4.640 7.005 -1.031 1.00 88.38 81 ARG A O 1
ATOM 623 N N . PHE A 1 82 ? -5.991 7.503 0.703 1.00 89.12 82 PHE A N 1
ATOM 624 C CA . PHE A 1 82 ? -5.714 6.334 1.526 1.00 89.12 82 PHE A CA 1
ATOM 625 C C . PHE A 1 82 ? -6.852 5.343 1.311 1.00 89.12 82 PHE A C 1
ATOM 627 O O . PHE A 1 82 ? -7.982 5.622 1.699 1.00 89.12 82 PHE A O 1
ATOM 634 N N . ARG A 1 83 ? -6.588 4.219 0.652 1.00 93.06 83 ARG A N 1
ATOM 635 C CA . ARG A 1 83 ? -7.566 3.148 0.429 1.00 93.06 83 ARG A CA 1
ATOM 636 C C . ARG A 1 83 ? -7.494 2.186 1.607 1.00 93.06 83 ARG A C 1
ATOM 638 O O . ARG A 1 83 ? -6.418 1.681 1.917 1.00 93.06 83 ARG A O 1
ATOM 645 N N . ILE A 1 84 ? -8.616 1.948 2.270 1.00 93.06 84 ILE A N 1
ATOM 646 C CA . ILE A 1 84 ? -8.676 1.113 3.474 1.00 93.06 84 ILE A CA 1
ATOM 647 C C . ILE A 1 84 ? -9.335 -0.202 3.102 1.00 93.06 84 ILE A C 1
ATOM 649 O O . ILE A 1 84 ? -10.342 -0.218 2.391 1.00 93.06 84 ILE A O 1
ATOM 653 N N . GLY A 1 85 ? -8.768 -1.305 3.572 1.00 94.69 85 GLY A N 1
ATOM 654 C CA . GLY A 1 85 ? -9.279 -2.616 3.221 1.00 94.69 85 GLY A CA 1
ATOM 655 C C . GLY A 1 85 ? -8.587 -3.751 3.947 1.00 94.69 85 GLY A C 1
ATOM 656 O O . GLY A 1 85 ? -7.952 -3.569 4.991 1.00 94.69 85 GLY A O 1
ATOM 657 N N . LYS A 1 86 ? -8.736 -4.939 3.375 1.00 95.00 86 LYS A N 1
ATOM 658 C CA . LYS A 1 86 ? -8.087 -6.163 3.820 1.00 95.00 86 LYS A CA 1
ATOM 659 C C . LYS A 1 86 ? -7.385 -6.853 2.662 1.00 95.00 86 LYS A C 1
ATOM 661 O O . LYS A 1 86 ? -7.776 -6.710 1.509 1.00 95.00 86 LYS A O 1
ATOM 666 N N . ILE A 1 87 ? -6.357 -7.616 2.997 1.00 94.88 87 ILE A N 1
ATOM 667 C CA . ILE A 1 87 ? -5.726 -8.591 2.108 1.00 94.88 87 ILE A CA 1
ATOM 668 C C . ILE A 1 87 ? -5.622 -9.875 2.913 1.00 94.88 87 ILE A C 1
ATOM 670 O O . ILE A 1 87 ? -5.032 -9.870 3.995 1.00 94.88 87 ILE A O 1
ATOM 674 N N . HIS A 1 88 ? -6.237 -10.956 2.430 1.00 93.75 88 HIS A N 1
ATOM 675 C CA . HIS A 1 88 ? -6.294 -12.235 3.151 1.00 93.75 88 HIS A CA 1
ATOM 676 C C . HIS A 1 88 ? -6.716 -12.076 4.629 1.00 93.75 88 HIS A C 1
ATOM 678 O O . HIS A 1 88 ? -6.095 -12.621 5.538 1.00 93.75 88 HIS A O 1
ATOM 684 N N . GLY A 1 89 ? -7.747 -11.263 4.885 1.00 92.31 89 GLY A N 1
ATOM 685 C CA . GLY A 1 89 ? -8.271 -11.005 6.232 1.00 92.31 89 GLY A CA 1
ATOM 686 C C . GLY A 1 89 ? -7.444 -10.048 7.106 1.00 92.31 89 GLY A C 1
ATOM 687 O O . GLY A 1 89 ? -7.952 -9.584 8.130 1.00 92.31 89 GLY A O 1
ATOM 688 N N . LYS A 1 90 ? -6.217 -9.686 6.711 1.00 92.12 90 LYS A N 1
ATOM 689 C CA . LYS A 1 90 ? -5.364 -8.732 7.438 1.00 92.12 90 LYS A CA 1
ATOM 690 C C . LYS A 1 90 ? -5.694 -7.298 7.023 1.00 92.12 90 LYS A C 1
ATOM 692 O O . LYS A 1 90 ? -5.810 -7.008 5.835 1.00 92.12 90 LYS A O 1
ATOM 697 N N . ARG A 1 91 ? -5.852 -6.397 7.997 1.00 91.19 91 ARG A N 1
ATOM 698 C CA . ARG A 1 91 ? -6.202 -4.982 7.773 1.00 91.19 91 ARG A CA 1
ATOM 699 C C . ARG A 1 91 ? -5.027 -4.201 7.185 1.00 91.19 91 ARG A C 1
ATOM 701 O O . ARG A 1 91 ? -3.933 -4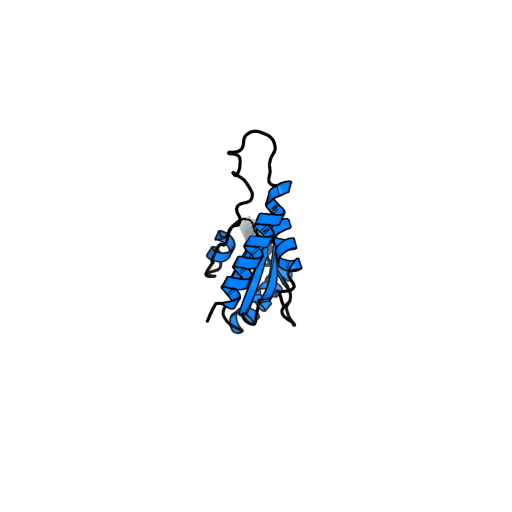.202 7.749 1.00 91.19 91 ARG A O 1
ATOM 708 N N . VAL A 1 92 ? -5.276 -3.491 6.089 1.00 90.62 92 VAL A N 1
ATOM 709 C CA . VAL A 1 92 ? -4.267 -2.706 5.370 1.00 90.62 92 VAL A CA 1
ATOM 710 C C . VAL A 1 92 ? -4.782 -1.311 5.019 1.00 90.62 92 VAL A C 1
ATOM 712 O O . VAL A 1 92 ? -5.971 -1.114 4.757 1.00 90.62 92 VAL A O 1
ATOM 715 N N . VAL A 1 93 ? -3.874 -0.338 4.985 1.00 89.62 93 VAL A N 1
ATOM 716 C CA . VAL A 1 93 ? -4.107 0.978 4.380 1.00 89.62 93 VAL A CA 1
ATOM 717 C C . VAL A 1 93 ? -3.129 1.142 3.233 1.00 89.62 93 VAL A C 1
ATOM 719 O O . VAL A 1 93 ? -1.922 1.179 3.441 1.00 89.62 93 VAL A O 1
ATOM 722 N N . TYR A 1 94 ? -3.657 1.254 2.023 1.00 89.88 94 TYR A N 1
ATOM 723 C CA . TYR A 1 94 ? -2.885 1.465 0.812 1.00 89.88 94 TYR A CA 1
ATOM 724 C C . TYR A 1 94 ? -2.845 2.948 0.447 1.00 89.88 94 TYR A C 1
ATOM 726 O O . TYR A 1 94 ? -3.885 3.607 0.385 1.00 89.88 94 TYR A O 1
ATOM 734 N N . VAL A 1 95 ? -1.664 3.482 0.151 1.00 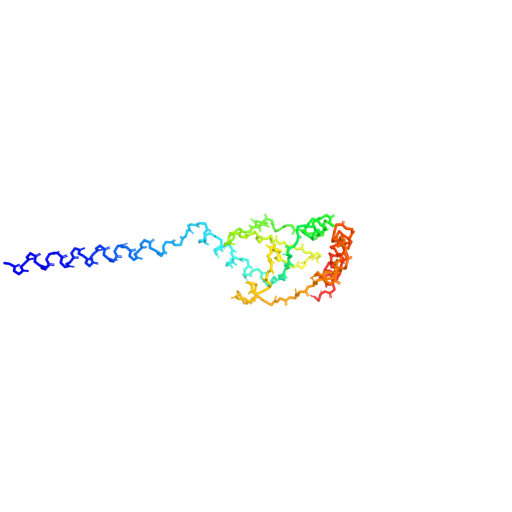87.25 95 VAL A N 1
ATOM 735 C CA . VAL A 1 95 ? -1.493 4.866 -0.294 1.00 87.25 95 VAL A CA 1
ATOM 736 C C . VAL A 1 95 ? -0.447 4.961 -1.397 1.00 87.25 95 VAL A C 1
ATOM 738 O O . VAL A 1 95 ? 0.655 4.425 -1.294 1.00 87.25 95 VAL A O 1
ATOM 741 N N . ARG A 1 96 ? -0.767 5.715 -2.451 1.00 85.12 96 ARG A N 1
ATOM 742 C CA . ARG A 1 96 ? 0.231 6.139 -3.432 1.00 85.12 96 ARG A CA 1
ATOM 743 C C . ARG A 1 96 ? 0.921 7.403 -2.942 1.00 85.12 96 ARG A C 1
ATOM 745 O O . ARG A 1 96 ? 0.358 8.497 -2.996 1.00 85.12 96 ARG A O 1
ATOM 752 N N . CYS A 1 97 ? 2.137 7.258 -2.431 1.00 75.25 97 CYS A N 1
ATOM 753 C CA . CYS A 1 97 ? 2.982 8.373 -2.036 1.00 75.25 97 CYS A CA 1
ATOM 754 C C . CYS A 1 97 ? 4.468 8.053 -2.214 1.00 75.25 97 CYS A C 1
ATOM 756 O O . CYS A 1 97 ? 4.939 7.000 -1.807 1.00 75.25 97 CYS A O 1
ATOM 758 N N . GLY A 1 98 ? 5.219 9.023 -2.740 1.00 64.12 98 GLY A N 1
ATOM 759 C CA . GLY A 1 98 ? 6.648 8.898 -3.041 1.00 64.12 98 GLY A CA 1
ATOM 760 C C . GLY A 1 98 ? 7.591 8.672 -1.851 1.00 64.12 98 GLY A C 1
ATOM 761 O O . GLY A 1 98 ? 8.780 8.475 -2.079 1.00 64.12 98 GLY A O 1
ATOM 762 N N . ILE A 1 99 ? 7.126 8.775 -0.595 1.00 62.06 99 ILE A N 1
ATOM 763 C CA . ILE A 1 99 ? 8.019 8.877 0.571 1.00 62.06 99 ILE A CA 1
ATOM 764 C C . ILE A 1 99 ? 7.428 8.168 1.801 1.00 62.06 99 ILE A C 1
ATOM 766 O O . ILE A 1 99 ? 6.453 8.639 2.391 1.00 62.06 99 ILE A O 1
ATOM 770 N N . GLY A 1 100 ? 8.088 7.094 2.257 1.00 61.91 100 GLY A N 1
ATOM 771 C CA . GLY A 1 100 ? 7.750 6.374 3.497 1.00 61.91 100 GLY A CA 1
ATOM 772 C C . GLY A 1 100 ? 7.752 7.249 4.759 1.00 61.91 100 GLY A C 1
ATOM 773 O O . GLY A 1 100 ? 7.014 6.971 5.704 1.00 61.91 100 GLY A O 1
ATOM 774 N N . MET A 1 101 ? 8.494 8.365 4.743 1.00 60.66 101 MET A N 1
ATOM 775 C CA . MET A 1 101 ? 8.520 9.348 5.834 1.00 60.66 101 MET A CA 1
ATOM 776 C C . MET A 1 101 ? 7.143 9.913 6.188 1.00 60.66 101 MET A C 1
ATOM 778 O O . MET A 1 101 ? 6.929 10.246 7.346 1.00 60.66 101 MET A O 1
ATOM 782 N N . THR A 1 102 ? 6.197 10.003 5.243 1.00 63.91 102 THR A N 1
ATOM 783 C CA . THR A 1 102 ? 4.850 10.514 5.569 1.00 63.91 102 THR A CA 1
ATOM 784 C C . THR A 1 102 ? 4.075 9.543 6.463 1.00 63.91 102 THR A C 1
ATOM 786 O O . THR A 1 102 ? 3.313 9.971 7.326 1.00 63.91 102 THR A O 1
ATOM 789 N N . SER A 1 103 ? 4.262 8.235 6.289 1.00 62.81 103 SER A N 1
ATOM 790 C CA . SER A 1 103 ? 3.626 7.240 7.160 1.00 62.81 103 SER A CA 1
ATOM 791 C C . SER A 1 103 ? 4.321 7.172 8.521 1.00 62.81 103 SER A C 1
ATOM 793 O O . SER A 1 103 ? 3.640 7.174 9.546 1.00 62.81 103 SER A O 1
ATOM 795 N N . LEU A 1 104 ? 5.659 7.235 8.542 1.00 63.62 104 LEU A N 1
ATOM 796 C CA . LEU A 1 104 ? 6.443 7.290 9.782 1.00 63.62 104 LEU A CA 1
ATOM 797 C C . LEU A 1 104 ? 6.112 8.530 10.629 1.00 63.62 104 LEU A C 1
ATOM 799 O O . LEU A 1 104 ? 5.940 8.413 11.839 1.00 63.62 104 LEU A O 1
ATOM 803 N N . SER A 1 105 ? 5.940 9.707 10.012 1.00 67.25 105 SER A N 1
ATOM 804 C CA . SER A 1 105 ? 5.618 10.948 10.735 1.00 67.25 105 SER A CA 1
ATOM 805 C C . SER A 1 105 ? 4.249 10.930 11.423 1.00 67.25 105 SER A C 1
ATOM 807 O O . SER A 1 105 ? 3.983 11.781 12.264 1.00 67.25 105 SER A O 1
ATOM 809 N N . ASN A 1 106 ? 3.367 9.995 11.054 1.00 59.84 106 ASN A N 1
ATOM 810 C CA . ASN A 1 106 ? 2.045 9.824 11.659 1.00 59.84 106 ASN A CA 1
ATOM 811 C C . ASN A 1 106 ? 1.997 8.663 12.673 1.00 59.84 106 ASN A C 1
ATOM 813 O O . ASN A 1 106 ? 0.911 8.272 13.090 1.00 59.84 106 ASN A O 1
ATOM 817 N N . GLY A 1 107 ? 3.152 8.114 13.073 1.00 58.94 107 GLY A N 1
ATOM 818 C CA . GLY A 1 107 ? 3.242 7.085 14.114 1.00 58.94 107 GLY A CA 1
ATOM 819 C C . GLY A 1 107 ? 2.894 5.668 13.652 1.00 58.94 107 GLY A C 1
ATOM 820 O O . GLY A 1 107 ? 2.679 4.794 14.488 1.00 58.94 107 GLY A O 1
ATOM 821 N N . PHE A 1 108 ? 2.841 5.419 12.340 1.00 60.59 108 PHE A N 1
ATOM 822 C CA . PHE A 1 108 ? 2.594 4.079 11.811 1.00 60.59 108 PHE A CA 1
ATOM 823 C C . PHE A 1 108 ? 3.915 3.325 11.599 1.00 60.59 108 PHE A C 1
ATOM 825 O O . PHE A 1 108 ? 4.832 3.887 10.993 1.00 60.59 108 PHE A O 1
ATOM 832 N N . PRO A 1 109 ? 4.035 2.057 12.038 1.00 62.97 109 PRO A N 1
ATOM 833 C CA . PRO A 1 109 ? 5.152 1.203 11.647 1.00 62.97 109 PRO A CA 1
ATOM 834 C C . PRO A 1 109 ? 5.080 0.918 10.141 1.00 62.97 109 PRO A C 1
ATOM 836 O O . PRO A 1 109 ? 4.012 0.616 9.603 1.00 62.97 109 PRO A O 1
ATOM 839 N N . VAL A 1 110 ? 6.217 1.031 9.449 1.00 66.06 110 VAL A N 1
ATOM 840 C CA . VAL A 1 110 ? 6.289 0.924 7.985 1.00 66.06 110 VAL A CA 1
ATOM 841 C C . VAL A 1 110 ? 7.291 -0.146 7.578 1.00 66.06 110 VAL A C 1
ATOM 843 O O . VAL A 1 110 ? 8.437 -0.130 8.018 1.00 66.06 110 VAL A O 1
ATOM 846 N N . ILE A 1 111 ? 6.868 -1.024 6.670 1.00 69.69 111 ILE A N 1
ATOM 847 C CA . ILE A 1 111 ? 7.746 -1.924 5.921 1.00 69.69 111 ILE A CA 1
ATOM 848 C C . ILE A 1 111 ? 7.732 -1.453 4.469 1.00 69.69 111 ILE A C 1
ATOM 850 O O . ILE A 1 111 ? 6.666 -1.233 3.894 1.00 69.69 111 ILE A O 1
ATOM 854 N N . VAL A 1 112 ? 8.914 -1.278 3.877 1.00 71.44 112 VAL A N 1
ATOM 855 C CA . VAL A 1 112 ? 9.057 -0.876 2.474 1.00 71.44 112 VAL A CA 1
ATOM 856 C C . VAL A 1 112 ? 9.538 -2.076 1.666 1.00 71.44 112 VAL A C 1
ATOM 858 O O . VAL A 1 112 ? 10.648 -2.556 1.874 1.00 71.44 112 VAL A O 1
ATOM 861 N N . ILE A 1 113 ? 8.715 -2.534 0.723 1.00 72.56 113 ILE A N 1
ATOM 862 C CA . ILE A 1 113 ? 9.079 -3.560 -0.261 1.00 72.56 113 ILE A CA 1
ATOM 863 C C . ILE A 1 113 ? 9.236 -2.844 -1.604 1.00 72.56 113 ILE A C 1
ATOM 865 O O . ILE A 1 113 ? 8.275 -2.261 -2.102 1.00 72.56 113 ILE A O 1
ATOM 869 N N . ARG A 1 114 ? 10.452 -2.838 -2.166 1.00 76.25 114 ARG A N 1
ATOM 870 C CA . ARG A 1 114 ? 10.753 -2.167 -3.442 1.00 76.25 114 ARG A CA 1
ATOM 871 C C . ARG A 1 114 ? 11.049 -3.181 -4.537 1.00 76.25 114 ARG A C 1
ATOM 873 O O . ARG A 1 114 ? 11.965 -3.986 -4.391 1.00 76.25 114 ARG A O 1
ATOM 880 N N . GLY A 1 115 ? 10.326 -3.073 -5.647 1.00 76.12 115 GLY A N 1
ATOM 881 C CA . GLY A 1 115 ? 10.703 -3.708 -6.905 1.00 76.12 115 GLY A CA 1
ATOM 882 C C . GLY A 1 115 ? 11.818 -2.927 -7.586 1.00 76.12 115 GLY A C 1
ATOM 883 O O . GLY A 1 115 ? 11.770 -1.700 -7.644 1.00 76.12 115 GLY A O 1
ATOM 884 N N . LEU A 1 116 ? 12.819 -3.631 -8.107 1.00 79.81 116 LEU A N 1
ATOM 885 C CA . LEU A 1 116 ? 13.856 -3.036 -8.945 1.00 79.81 116 LEU A CA 1
ATOM 886 C C . LEU A 1 116 ? 13.500 -3.285 -10.408 1.00 79.81 116 LEU A C 1
ATOM 888 O O . LEU A 1 116 ? 13.450 -4.432 -10.847 1.00 79.81 116 LEU A O 1
ATOM 892 N N . SER A 1 117 ? 13.223 -2.210 -11.143 1.00 79.19 117 SER A N 1
ATOM 893 C CA . SER A 1 117 ? 12.909 -2.259 -12.575 1.00 79.19 117 SER A CA 1
ATOM 894 C C . SER A 1 117 ? 14.051 -1.778 -13.460 1.00 79.19 117 SER A C 1
ATOM 896 O O . SER A 1 117 ? 14.039 -2.056 -14.651 1.00 79.19 117 SER A O 1
ATOM 898 N N . ASP A 1 118 ? 14.997 -1.009 -12.919 1.00 79.50 118 ASP A N 1
ATOM 899 C CA . ASP A 1 118 ? 16.088 -0.416 -13.685 1.00 79.50 118 ASP A CA 1
ATOM 900 C C . ASP A 1 118 ? 17.274 -0.009 -12.783 1.00 79.50 118 ASP A C 1
ATOM 902 O O . ASP A 1 118 ? 17.272 -0.272 -11.579 1.00 79.50 118 ASP A O 1
ATOM 906 N N . LEU A 1 119 ? 18.300 0.621 -13.371 1.00 79.88 119 LEU A N 1
ATOM 907 C CA . LEU A 1 119 ? 19.501 1.082 -12.658 1.00 79.88 119 LEU A CA 1
ATOM 908 C C . LEU A 1 119 ? 19.393 2.521 -12.118 1.00 79.88 119 LEU A C 1
ATOM 910 O O . LEU A 1 119 ? 20.420 3.127 -11.815 1.00 79.88 119 LEU A O 1
ATOM 914 N N . ALA A 1 120 ? 18.191 3.108 -12.050 1.00 73.25 120 ALA A N 1
ATOM 915 C CA . ALA A 1 120 ? 17.952 4.462 -11.537 1.00 73.25 120 ALA A CA 1
ATOM 916 C C . ALA A 1 120 ? 18.888 5.546 -12.128 1.00 73.25 120 ALA A C 1
ATOM 918 O O . ALA A 1 120 ? 19.327 6.460 -11.433 1.00 73.25 120 ALA A O 1
ATOM 919 N N . GLY A 1 121 ? 19.208 5.428 -13.423 1.00 74.19 121 GLY A N 1
ATOM 920 C CA . GLY A 1 121 ? 20.107 6.336 -14.150 1.00 74.19 121 GLY A CA 1
ATOM 921 C C . GLY A 1 121 ? 21.519 5.793 -14.409 1.00 74.19 121 GLY A C 1
ATOM 922 O O . GLY A 1 121 ? 22.228 6.356 -15.232 1.00 74.19 121 GLY A O 1
ATOM 923 N N . GLY A 1 122 ? 21.908 4.666 -13.804 1.00 80.50 122 GLY A N 1
ATOM 924 C CA . GLY A 1 122 ? 23.197 3.994 -14.048 1.00 80.50 122 GLY A CA 1
ATOM 925 C C . GLY A 1 122 ? 23.278 3.175 -15.344 1.00 80.50 122 GLY A C 1
ATOM 926 O O . GLY A 1 122 ? 24.199 2.386 -15.522 1.00 80.50 122 GLY A O 1
ATOM 927 N N . GLN A 1 123 ? 22.295 3.313 -16.229 1.00 81.00 123 GLN A N 1
ATOM 928 C CA . GLN A 1 123 ? 22.171 2.548 -17.468 1.00 81.00 123 GLN A CA 1
ATOM 929 C C . GLN A 1 123 ? 22.611 3.393 -18.663 1.00 81.00 123 GLN A C 1
ATOM 931 O O . GLN A 1 123 ? 22.264 4.568 -18.768 1.00 81.00 123 GLN A O 1
ATOM 936 N N . THR A 1 124 ? 23.368 2.787 -19.573 1.00 82.69 124 THR A N 1
ATOM 937 C CA . THR A 1 124 ? 23.733 3.401 -20.849 1.00 82.69 124 THR A CA 1
ATOM 938 C C . THR A 1 124 ? 22.626 3.143 -21.874 1.00 82.69 124 THR A C 1
ATOM 940 O O . THR A 1 124 ? 22.121 2.030 -22.007 1.00 82.69 124 THR A O 1
ATOM 943 N N . GLY A 1 125 ? 22.220 4.179 -22.611 1.00 81.62 125 GLY A N 1
ATOM 944 C CA . GLY A 1 125 ? 21.164 4.066 -23.622 1.00 81.62 125 GLY A CA 1
ATOM 945 C C . GLY A 1 125 ? 19.751 4.338 -23.089 1.00 81.62 125 GLY A C 1
ATOM 946 O O . GLY A 1 125 ? 19.559 5.153 -22.189 1.00 81.62 125 GLY A O 1
ATOM 947 N N . ARG A 1 126 ? 18.731 3.735 -23.718 1.00 79.44 126 ARG A N 1
ATOM 948 C CA . ARG A 1 126 ? 17.320 4.034 -23.407 1.00 79.44 126 ARG A CA 1
ATOM 949 C C . ARG A 1 126 ? 16.937 3.527 -22.020 1.00 79.44 126 ARG A C 1
ATOM 951 O O . ARG A 1 126 ? 17.357 2.454 -21.602 1.00 79.44 126 ARG A O 1
ATOM 958 N N . ASN A 1 127 ? 16.059 4.272 -21.354 1.00 78.75 127 ASN A N 1
ATOM 959 C CA . ASN A 1 127 ? 15.472 3.847 -20.093 1.00 78.75 127 ASN A CA 1
ATOM 960 C C . ASN A 1 127 ? 14.659 2.551 -20.294 1.00 78.75 127 ASN A C 1
ATOM 962 O O . ASN A 1 127 ? 13.722 2.513 -21.093 1.00 78.75 127 ASN A O 1
ATOM 966 N N . THR A 1 128 ? 15.0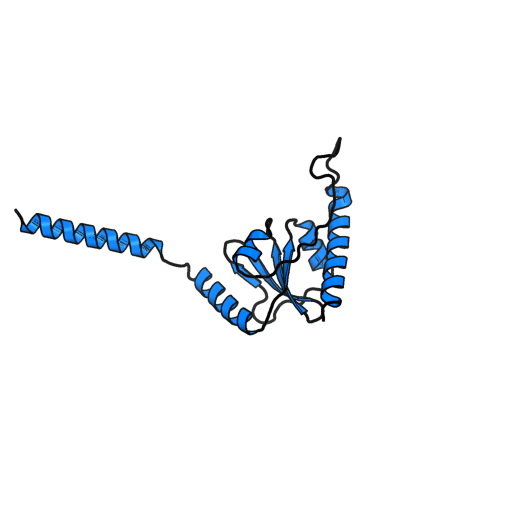25 1.496 -19.564 1.00 81.75 128 THR A N 1
ATOM 967 C CA . THR A 1 128 ? 14.409 0.164 -19.657 1.00 81.75 128 THR A CA 1
ATOM 968 C C . THR A 1 128 ? 13.170 -0.007 -18.770 1.00 81.75 128 THR A C 1
ATOM 970 O O . THR A 1 128 ? 12.544 -1.067 -18.785 1.00 81.75 128 THR A O 1
ATOM 973 N N . VAL A 1 129 ? 12.743 1.040 -18.053 1.00 81.69 129 VAL A N 1
ATOM 974 C CA . VAL A 1 129 ? 11.579 1.011 -17.152 1.00 81.69 129 VAL A CA 1
ATOM 975 C C . VAL A 1 129 ? 10.290 0.588 -17.855 1.00 81.69 129 VAL A C 1
ATOM 977 O O . VAL A 1 129 ? 9.462 -0.082 -17.252 1.00 81.69 129 VAL A O 1
ATOM 980 N N . GLN A 1 130 ? 10.112 0.910 -19.140 1.00 79.50 130 GLN A N 1
ATOM 981 C CA . GLN A 1 130 ? 8.923 0.476 -19.882 1.00 79.50 130 GLN A CA 1
ATOM 982 C C . GLN A 1 130 ? 8.902 -1.039 -20.134 1.00 79.50 130 GLN A C 1
ATOM 984 O O . GLN A 1 130 ? 7.828 -1.612 -20.280 1.00 79.50 130 GLN A O 1
ATOM 989 N N . LEU A 1 131 ? 10.070 -1.687 -20.156 1.00 82.06 131 LEU A N 1
ATOM 990 C CA . LEU A 1 131 ? 10.200 -3.126 -20.372 1.00 82.06 131 LEU A CA 1
ATOM 991 C C . LEU A 1 131 ? 10.065 -3.900 -19.056 1.00 82.06 131 LEU A C 1
ATOM 993 O O . LEU A 1 131 ? 9.289 -4.848 -18.963 1.00 82.06 131 LEU A O 1
ATOM 997 N N . PHE A 1 132 ? 10.807 -3.487 -18.027 1.00 85.38 132 PHE A N 1
ATOM 998 C CA . PHE A 1 132 ? 10.902 -4.231 -16.768 1.00 85.38 132 PHE A CA 1
ATOM 999 C C . PHE A 1 132 ? 10.020 -3.678 -15.647 1.00 85.38 132 PHE A C 1
ATOM 1001 O O . PHE A 1 132 ? 9.779 -4.381 -14.668 1.00 85.38 132 PHE A O 1
ATOM 1008 N N . GLY A 1 133 ? 9.496 -2.458 -15.779 1.00 84.88 133 GLY A N 1
ATOM 1009 C CA . GLY A 1 133 ? 8.605 -1.827 -14.802 1.00 84.88 133 GLY A CA 1
ATOM 1010 C C . GLY A 1 133 ? 7.382 -2.681 -14.470 1.00 84.88 133 GLY A C 1
ATOM 1011 O O . GLY A 1 133 ? 7.200 -3.011 -13.298 1.00 84.88 133 GLY A O 1
ATOM 1012 N N . PRO A 1 134 ? 6.583 -3.120 -15.462 1.00 85.25 134 PRO A N 1
ATOM 1013 C CA . PRO A 1 134 ? 5.431 -3.987 -15.213 1.00 85.25 134 PRO A CA 1
ATOM 1014 C C . PRO A 1 134 ? 5.806 -5.319 -14.545 1.00 85.25 134 PRO A C 1
ATOM 1016 O O . PRO A 1 134 ? 5.089 -5.800 -13.668 1.00 85.25 134 PRO A O 1
ATOM 1019 N N . LEU A 1 135 ? 6.954 -5.901 -14.912 1.00 86.38 135 LEU A N 1
ATOM 1020 C CA . LEU A 1 135 ? 7.434 -7.159 -14.334 1.00 86.38 135 LEU A CA 1
ATOM 1021 C C . LEU A 1 135 ? 7.852 -6.986 -12.867 1.00 86.38 135 LEU A C 1
ATOM 1023 O O . LEU A 1 135 ? 7.433 -7.760 -12.004 1.00 86.38 135 LEU A O 1
ATOM 1027 N N . ALA A 1 136 ? 8.646 -5.955 -12.573 1.00 85.69 136 ALA A N 1
ATOM 1028 C CA . ALA A 1 136 ? 9.066 -5.614 -11.219 1.00 85.69 136 ALA A CA 1
ATOM 1029 C C . ALA A 1 136 ? 7.861 -5.279 -10.330 1.00 85.69 136 ALA A C 1
ATOM 1031 O O . ALA A 1 136 ? 7.789 -5.751 -9.193 1.00 85.69 136 ALA A O 1
ATOM 1032 N N . ALA A 1 137 ? 6.887 -4.536 -10.861 1.00 85.38 137 ALA A N 1
ATOM 1033 C CA . ALA A 1 137 ? 5.633 -4.215 -10.191 1.00 85.38 137 ALA A CA 1
ATOM 1034 C C . ALA A 1 137 ? 4.831 -5.479 -9.837 1.00 85.38 137 ALA A C 1
ATOM 1036 O O . ALA A 1 137 ? 4.465 -5.671 -8.676 1.00 85.38 137 ALA A O 1
ATOM 1037 N N . LEU A 1 138 ? 4.620 -6.385 -10.799 1.00 88.44 138 LEU A N 1
ATOM 1038 C CA . LEU A 1 138 ? 3.877 -7.628 -10.575 1.00 88.44 138 LEU A CA 1
ATOM 1039 C C . LEU A 1 138 ? 4.564 -8.540 -9.550 1.00 88.44 138 LEU A C 1
ATOM 1041 O O . LEU A 1 138 ? 3.909 -9.088 -8.662 1.00 88.44 138 LEU A O 1
ATOM 1045 N N . ASN A 1 139 ? 5.884 -8.700 -9.649 1.00 87.88 139 ASN A N 1
ATOM 1046 C CA . ASN A 1 139 ? 6.647 -9.507 -8.697 1.00 87.88 139 ASN A CA 1
ATOM 1047 C C . ASN A 1 139 ? 6.599 -8.904 -7.289 1.00 87.88 139 ASN A C 1
ATOM 1049 O O . ASN A 1 139 ? 6.386 -9.627 -6.317 1.00 87.88 139 ASN A O 1
ATOM 1053 N N . THR A 1 140 ? 6.705 -7.579 -7.183 1.00 88.75 140 THR A N 1
ATOM 1054 C CA . THR A 1 140 ? 6.561 -6.860 -5.910 1.00 88.75 140 THR A CA 1
ATOM 1055 C C . THR A 1 140 ? 5.181 -7.083 -5.304 1.00 88.75 140 THR A C 1
ATOM 1057 O O . THR A 1 140 ? 5.086 -7.430 -4.129 1.00 88.75 140 THR A O 1
ATOM 1060 N N . ALA A 1 141 ? 4.112 -6.976 -6.101 1.00 88.69 141 ALA A N 1
ATOM 1061 C CA . ALA A 1 141 ? 2.753 -7.242 -5.637 1.00 88.69 141 ALA A CA 1
ATOM 1062 C C . ALA A 1 141 ? 2.604 -8.673 -5.092 1.00 88.69 141 ALA A C 1
ATOM 1064 O O . ALA A 1 141 ? 2.062 -8.860 -4.002 1.00 88.69 141 ALA A O 1
ATOM 1065 N N . LYS A 1 142 ? 3.149 -9.680 -5.790 1.00 90.56 142 LYS A N 1
ATOM 1066 C CA . LYS A 1 142 ? 3.144 -11.080 -5.324 1.00 90.56 142 LYS A CA 1
ATOM 1067 C C . LYS A 1 142 ? 3.861 -11.250 -3.983 1.00 90.56 142 LYS A C 1
ATOM 1069 O O . LYS A 1 142 ? 3.329 -11.919 -3.100 1.00 90.56 142 LYS A O 1
ATOM 1074 N N . VAL A 1 143 ? 5.034 -10.633 -3.816 1.00 90.38 143 VAL A N 1
ATOM 1075 C CA . VAL A 1 143 ? 5.794 -10.673 -2.554 1.00 90.38 143 VAL A CA 1
ATOM 1076 C C . VAL A 1 143 ? 5.013 -10.009 -1.424 1.00 90.38 143 VAL A C 1
ATOM 1078 O O . VAL A 1 143 ? 4.894 -10.597 -0.354 1.00 90.38 143 VAL A O 1
ATOM 1081 N N . VAL A 1 144 ? 4.431 -8.828 -1.657 1.00 90.00 144 VAL A N 1
ATOM 1082 C CA . VAL A 1 144 ? 3.611 -8.113 -0.663 1.00 90.00 144 VAL A CA 1
ATOM 1083 C C . VAL A 1 144 ? 2.428 -8.974 -0.217 1.00 90.00 144 VAL A C 1
ATOM 1085 O O . VAL A 1 144 ? 2.212 -9.149 0.980 1.00 90.00 144 VAL A O 1
ATOM 1088 N N . ILE A 1 145 ? 1.681 -9.552 -1.161 1.00 89.75 145 ILE A N 1
ATOM 1089 C CA . ILE A 1 145 ? 0.519 -10.400 -0.859 1.00 89.75 145 ILE A CA 1
ATOM 1090 C C . ILE A 1 145 ? 0.947 -11.649 -0.080 1.00 89.75 145 ILE A C 1
ATOM 1092 O O . ILE A 1 145 ? 0.330 -11.980 0.934 1.00 89.75 145 ILE A O 1
ATOM 1096 N N . GLY A 1 146 ? 2.020 -12.318 -0.512 1.00 89.50 146 GLY A N 1
ATOM 1097 C CA . GLY A 1 146 ? 2.566 -13.489 0.173 1.00 89.50 146 GLY A CA 1
ATOM 1098 C C . GLY A 1 146 ? 3.046 -13.174 1.591 1.00 89.50 146 GLY A C 1
ATOM 1099 O O . GLY A 1 146 ? 2.714 -13.902 2.524 1.00 89.50 146 GLY A O 1
ATOM 1100 N N . PHE A 1 147 ? 3.751 -12.055 1.771 1.00 90.62 147 PHE A N 1
ATOM 1101 C CA . PHE A 1 147 ? 4.194 -11.574 3.078 1.00 90.62 147 PHE A CA 1
ATOM 1102 C C . PHE A 1 147 ? 3.005 -11.334 4.012 1.00 90.62 147 PHE A C 1
ATOM 1104 O O . PHE A 1 147 ? 2.973 -11.880 5.112 1.00 90.62 147 PHE A O 1
ATOM 1111 N N . ILE A 1 148 ? 1.987 -10.596 3.559 1.00 89.75 148 ILE A N 1
ATOM 1112 C CA . ILE A 1 148 ? 0.791 -10.305 4.364 1.00 89.75 148 ILE A CA 1
ATOM 1113 C C . ILE A 1 148 ? 0.042 -11.585 4.727 1.00 89.75 148 ILE A C 1
ATOM 1115 O O . ILE A 1 148 ? -0.383 -11.740 5.870 1.00 89.75 148 ILE A O 1
ATOM 1119 N N . LYS A 1 149 ? -0.075 -12.525 3.783 1.00 90.88 149 LYS A N 1
ATOM 1120 C CA . LYS A 1 149 ? -0.663 -13.845 4.030 1.00 90.88 149 LYS A CA 1
ATOM 1121 C C . LYS A 1 149 ? 0.098 -14.628 5.107 1.00 90.88 149 LYS A C 1
ATOM 1123 O O . LYS A 1 149 ? -0.525 -15.395 5.831 1.00 90.88 149 LYS A O 1
ATOM 1128 N N . SER A 1 150 ? 1.416 -14.450 5.205 1.00 89.69 150 SER A N 1
ATOM 1129 C CA . SER A 1 150 ? 2.266 -15.142 6.183 1.00 89.69 150 SER A CA 1
ATOM 1130 C C . SER A 1 150 ? 2.298 -14.498 7.573 1.00 89.69 150 SER A C 1
ATOM 1132 O O . SER A 1 150 ? 2.864 -15.085 8.492 1.00 89.69 150 SER A O 1
ATOM 1134 N N . LEU A 1 151 ? 1.713 -13.304 7.744 1.00 86.69 151 LEU A N 1
ATOM 1135 C CA . LEU A 1 151 ? 1.660 -12.645 9.048 1.00 86.69 151 LEU A CA 1
ATOM 1136 C C . LEU A 1 151 ? 0.779 -13.444 10.030 1.00 86.69 151 LEU A C 1
ATOM 1138 O O . LEU A 1 151 ? -0.314 -13.869 9.634 1.00 86.69 151 LEU A O 1
ATOM 1142 N N . PRO A 1 152 ? 1.210 -13.599 11.298 1.00 80.94 152 PRO A N 1
ATOM 1143 C CA . PRO A 1 152 ? 0.445 -14.297 12.331 1.00 80.94 152 PRO A CA 1
ATOM 1144 C C . PRO A 1 152 ? -0.938 -13.669 12.538 1.00 80.94 152 PRO A C 1
ATOM 1146 O O . PRO A 1 152 ? -1.096 -12.430 12.402 1.00 80.94 152 PRO A O 1
#

pLDDT: mean 79.0, std 12.78, range [47.66, 96.88]